Protein AF-A0AAV9WVU3-F1 (afdb_monomer)

Organism: NCBI:txid2528407

InterPro domains:
  IPR022812 Dynamin [PR00195] (38-56)
  IPR022812 Dynamin [PR00195] (62-71)
  IPR027417 P-loop containing nucleoside triphosphate hydrolase [G3DSA:3.40.50.300] (13-71)
  IPR027417 P-loop containing nucleoside triphosphate hydrolase [SSF52540] (18-71)
  IPR045063 Dynamin, N-terminal [PF00350] (42-71)

Radius of gyration: 16.14 Å; Cα contacts (8 Å, |Δi|>4)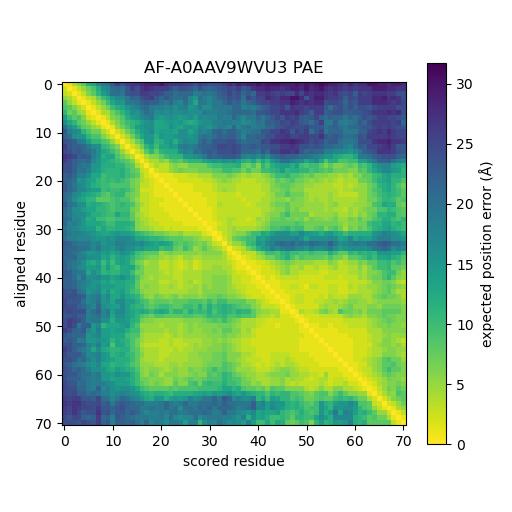: 29; chains: 1; bounding box: 33×30×48 Å

Structure (mmCIF, N/CA/C/O backbone):
data_AF-A0AAV9WVU3-F1
#
_entry.id   AF-A0AAV9WVU3-F1
#
loop_
_atom_site.group_PDB
_atom_site.id
_atom_site.type_symbol
_atom_site.label_atom_id
_atom_site.label_alt_id
_atom_site.label_comp_id
_atom_site.label_asym_id
_atom_site.label_entity_id
_atom_site.label_seq_id
_atom_site.pdbx_PDB_ins_code
_atom_site.Cartn_x
_atom_site.Cartn_y
_atom_site.Cartn_z
_atom_site.occupancy
_atom_site.B_iso_or_equiv
_atom_site.auth_seq_id
_atom_site.auth_comp_id
_atom_site.auth_asym_id
_atom_site.auth_atom_id
_atom_site.pdbx_PDB_model_num
ATOM 1 N N . MET A 1 1 ? -15.600 -5.536 33.754 1.00 40.81 1 MET A N 1
ATOM 2 C CA . MET A 1 1 ? -15.908 -5.241 32.339 1.00 40.81 1 MET A CA 1
ATOM 3 C C . MET A 1 1 ? -14.926 -4.171 31.897 1.00 40.81 1 MET A C 1
ATOM 5 O O . MET A 1 1 ? -14.899 -3.129 32.529 1.00 40.81 1 MET A O 1
ATOM 9 N N . ARG A 1 2 ? -14.023 -4.465 30.953 1.00 43.31 2 ARG A N 1
ATOM 10 C CA . ARG A 1 2 ? -13.054 -3.475 30.456 1.00 43.31 2 ARG A CA 1
ATOM 11 C C . ARG A 1 2 ? -13.733 -2.711 29.326 1.00 43.31 2 ARG A C 1
ATOM 13 O O . ARG A 1 2 ? -13.995 -3.311 28.287 1.00 43.31 2 ARG A O 1
ATOM 20 N N . GLU A 1 3 ? -14.070 -1.449 29.563 1.00 45.69 3 GLU A N 1
ATOM 21 C CA . GLU A 1 3 ? -14.492 -0.536 28.502 1.00 45.69 3 GLU A CA 1
ATOM 22 C C . GLU A 1 3 ? -13.386 -0.517 27.445 1.00 45.69 3 GLU A C 1
ATOM 24 O O . GLU A 1 3 ? -12.228 -0.213 27.738 1.00 45.69 3 GLU A O 1
ATOM 29 N N . LYS A 1 4 ? -13.715 -0.954 26.227 1.00 46.91 4 LYS A N 1
ATOM 30 C CA . LYS A 1 4 ? -12.815 -0.782 25.088 1.00 46.91 4 LYS A CA 1
ATOM 31 C C . LYS A 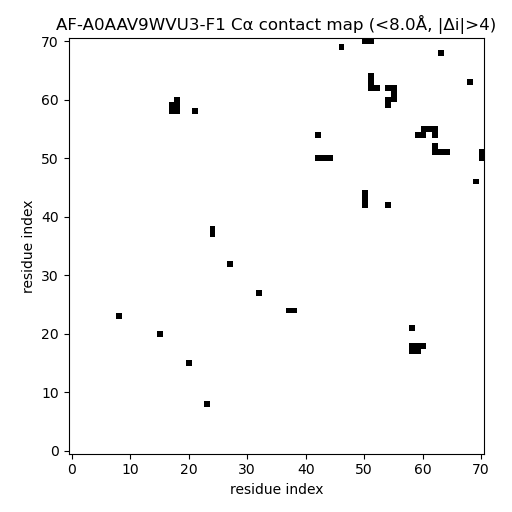1 4 ? -12.707 0.727 24.855 1.00 46.91 4 LYS A C 1
ATOM 33 O O . LYS A 1 4 ? -13.754 1.376 24.833 1.00 46.91 4 LYS A O 1
ATOM 38 N N . PRO A 1 5 ? -11.501 1.296 24.704 1.00 49.94 5 PRO A N 1
ATOM 39 C CA . PRO A 1 5 ? -11.376 2.719 24.439 1.00 49.94 5 PRO A CA 1
ATOM 40 C C . PRO A 1 5 ? -12.141 3.022 23.152 1.00 49.94 5 PRO A C 1
ATOM 42 O O . PRO A 1 5 ? -11.895 2.413 22.110 1.00 49.94 5 PRO A O 1
ATOM 45 N N . PHE A 1 6 ? -13.123 3.913 23.248 1.00 48.94 6 PHE A N 1
ATOM 46 C CA . PHE A 1 6 ? -13.806 4.438 22.080 1.00 48.94 6 PHE A CA 1
ATOM 47 C C . PHE A 1 6 ? -12.771 5.273 21.324 1.00 48.94 6 PHE A C 1
ATOM 49 O O . PHE A 1 6 ? -12.375 6.341 21.794 1.00 48.94 6 PHE A O 1
ATOM 56 N N . ILE A 1 7 ? -12.263 4.749 20.205 1.00 55.56 7 ILE A N 1
ATOM 57 C CA . ILE A 1 7 ? -11.387 5.510 19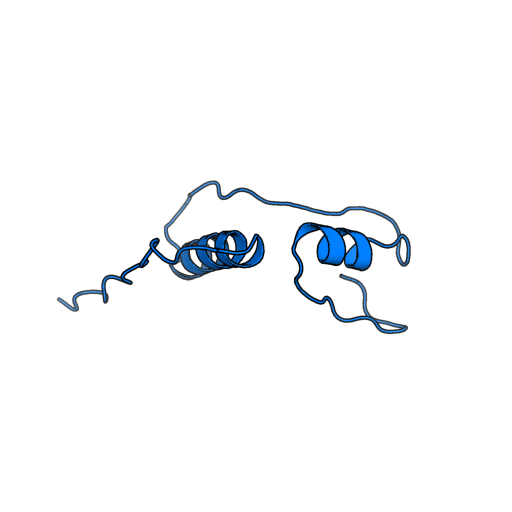.315 1.00 55.56 7 ILE A CA 1
ATOM 58 C C . ILE A 1 7 ? -12.225 6.677 18.799 1.00 55.56 7 ILE A C 1
ATOM 60 O O . ILE A 1 7 ? -13.194 6.495 18.060 1.00 55.56 7 ILE A O 1
ATOM 64 N N . LYS A 1 8 ? -11.884 7.882 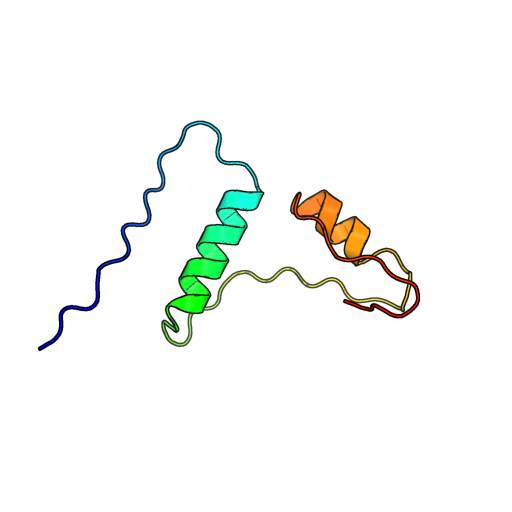19.244 1.00 47.41 8 LYS A N 1
ATOM 65 C CA . LYS A 1 8 ? -12.491 9.108 18.752 1.00 47.41 8 LYS A CA 1
ATOM 66 C C . LYS A 1 8 ? -11.910 9.365 17.360 1.00 47.41 8 LYS A C 1
ATOM 68 O O . LYS A 1 8 ? -10.760 9.770 17.236 1.00 47.41 8 LYS A O 1
ATOM 73 N N . VAL A 1 9 ? -12.674 9.048 16.317 1.00 57.25 9 VAL A N 1
ATOM 74 C CA . VAL A 1 9 ? -12.314 9.395 14.935 1.00 57.25 9 VAL A CA 1
ATOM 75 C C . VAL A 1 9 ? -12.715 10.855 14.727 1.00 57.25 9 VAL A C 1
ATOM 77 O O . VAL A 1 9 ? -13.858 11.153 14.380 1.00 57.25 9 VAL A O 1
ATOM 80 N N . ASP A 1 10 ? -11.807 11.782 15.028 1.00 49.50 10 ASP A N 1
ATOM 81 C CA . ASP A 1 10 ? -12.056 13.212 14.838 1.00 49.50 10 ASP A CA 1
ATOM 82 C C . ASP A 1 10 ? -11.990 13.555 13.336 1.00 49.50 10 ASP A C 1
ATOM 84 O O . ASP A 1 10 ? -10.927 13.788 12.769 1.00 49.50 10 ASP A O 1
ATOM 88 N N . MET A 1 11 ? -13.152 13.572 12.674 1.00 54.81 11 MET A N 1
ATOM 89 C CA . MET A 1 11 ? -13.322 13.934 11.257 1.00 54.81 11 MET A CA 1
ATOM 90 C C . MET A 1 11 ? -13.547 15.441 11.034 1.00 54.81 11 MET A C 1
ATOM 92 O O . MET A 1 11 ? -14.492 15.824 10.352 1.00 54.81 11 MET A O 1
ATOM 96 N N . TYR A 1 12 ? -12.719 16.326 11.596 1.00 45.97 12 TYR A N 1
ATOM 97 C CA . TYR A 1 12 ? -12.832 17.767 11.307 1.00 45.97 12 TYR A CA 1
ATOM 98 C C . TYR A 1 12 ? -11.469 18.470 11.321 1.00 45.97 12 TYR A C 1
ATOM 100 O O . TYR A 1 12 ? -11.119 19.169 12.268 1.00 45.97 12 TYR A O 1
ATOM 108 N N . GLY A 1 13 ? -10.710 18.303 10.237 1.00 44.16 13 GLY A N 1
ATOM 109 C CA . GLY A 1 13 ? -9.605 19.184 9.863 1.00 44.16 13 GLY A CA 1
ATOM 110 C C . GLY A 1 13 ? -9.891 19.785 8.490 1.00 44.16 13 GLY A C 1
ATOM 111 O O . GLY A 1 13 ? -10.017 19.057 7.506 1.00 44.16 13 GLY A O 1
ATOM 112 N N . GLU A 1 14 ? -10.042 21.108 8.400 1.00 52.91 14 GLU A N 1
ATOM 113 C CA . GLU A 1 14 ? -10.134 21.773 7.101 1.00 52.91 14 GLU A CA 1
ATOM 114 C C . GLU A 1 14 ? -8.844 21.509 6.308 1.00 52.91 14 GLU A C 1
ATOM 116 O O . GLU A 1 14 ? -7.768 21.944 6.713 1.00 52.91 14 GLU A O 1
ATOM 121 N N . LYS A 1 15 ? -8.985 20.814 5.168 1.00 57.75 15 LYS A N 1
ATOM 122 C CA . LYS A 1 15 ? -7.939 20.280 4.265 1.00 57.75 15 LYS A CA 1
ATOM 123 C C . LYS A 1 15 ? -7.444 18.856 4.552 1.00 57.75 15 LYS A C 1
ATOM 125 O O . LYS A 1 15 ? -6.241 18.612 4.548 1.00 57.75 15 LYS A O 1
ATOM 130 N N . GLY A 1 16 ? -8.360 17.898 4.663 1.00 54.97 16 GLY A N 1
ATOM 131 C CA . GLY A 1 16 ? -7.983 16.487 4.632 1.00 54.97 16 GLY A CA 1
ATOM 132 C C . GLY A 1 16 ? -7.557 16.016 3.239 1.00 54.97 16 GLY A C 1
ATOM 133 O O . GLY A 1 16 ? -8.352 16.015 2.296 1.00 54.97 16 GLY A O 1
ATOM 134 N N . GLY A 1 17 ? -6.283 15.654 3.077 1.00 66.00 17 GLY A N 1
ATOM 135 C CA . GLY A 1 17 ? -5.765 15.072 1.835 1.00 66.00 17 GLY A CA 1
ATOM 136 C C . GLY A 1 17 ? -6.373 13.692 1.548 1.00 66.00 17 GLY A C 1
ATOM 137 O O . GLY A 1 17 ? -6.867 13.021 2.447 1.00 66.00 17 GLY A O 1
ATOM 138 N N . ARG A 1 18 ? -6.302 13.220 0.292 1.00 67.81 18 ARG A N 1
ATOM 139 C CA . ARG A 1 18 ? -6.766 11.868 -0.108 1.00 67.81 18 ARG A CA 1
ATOM 140 C C . ARG A 1 18 ? -6.202 10.748 0.787 1.00 67.81 18 ARG A C 1
ATOM 142 O O . ARG A 1 18 ? -6.882 9.751 0.998 1.00 67.81 18 ARG A O 1
ATOM 149 N N . SER A 1 19 ? -5.005 10.937 1.339 1.00 70.06 19 SER A N 1
ATOM 150 C CA . SER A 1 19 ? -4.346 10.043 2.297 1.00 70.06 19 SER A CA 1
ATOM 151 C C . SER A 1 19 ? -5.113 9.857 3.613 1.00 70.06 19 SER A C 1
ATOM 153 O O . SER A 1 19 ? -5.112 8.759 4.158 1.00 70.06 19 SER A O 1
ATOM 155 N N . GLU A 1 20 ? -5.816 10.875 4.115 1.00 79.00 20 GLU A N 1
ATOM 156 C CA . GLU A 1 20 ? -6.564 10.772 5.378 1.00 79.00 20 GLU A CA 1
ATOM 157 C C . GLU A 1 20 ? -7.767 9.831 5.268 1.00 79.00 20 GLU A C 1
ATOM 159 O O . GLU A 1 20 ? -8.078 9.109 6.213 1.00 79.00 20 GLU A O 1
ATOM 164 N N . LEU A 1 21 ? -8.406 9.775 4.096 1.00 80.44 21 LEU A N 1
ATOM 165 C CA . LEU A 1 21 ? -9.504 8.840 3.840 1.00 80.44 21 LEU A C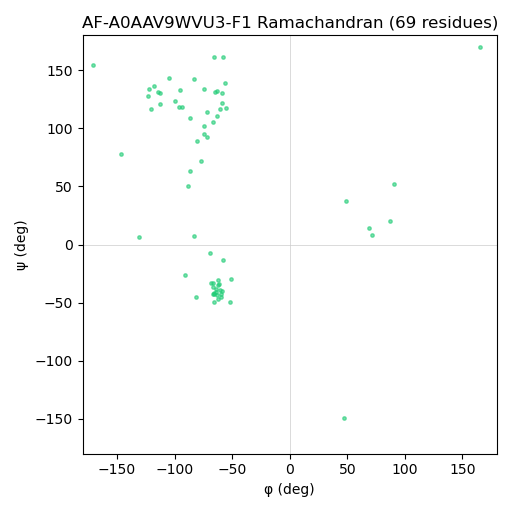A 1
ATOM 166 C C . LEU A 1 21 ? -9.024 7.384 3.866 1.00 80.44 21 LEU A C 1
ATOM 168 O O . LEU A 1 21 ? -9.699 6.530 4.441 1.00 80.44 21 LEU A O 1
ATOM 172 N N . PHE A 1 22 ? -7.855 7.103 3.282 1.00 81.88 22 PHE A N 1
ATOM 173 C CA . PHE A 1 22 ? -7.245 5.774 3.353 1.00 81.88 22 PHE A CA 1
ATOM 174 C C . PHE A 1 22 ? -6.883 5.409 4.798 1.00 81.88 22 PHE A C 1
ATOM 176 O O . PHE A 1 22 ? -7.214 4.311 5.237 1.00 81.88 22 PHE A O 1
ATOM 183 N N . ASN A 1 23 ? -6.351 6.359 5.575 1.00 81.56 23 ASN A N 1
ATOM 184 C CA . ASN A 1 23 ? -6.030 6.134 6.988 1.00 81.56 23 ASN A CA 1
ATOM 185 C C . ASN A 1 23 ? -7.261 5.759 7.825 1.00 81.56 23 ASN A C 1
ATOM 187 O O . ASN A 1 23 ? -7.172 4.900 8.697 1.00 81.56 23 ASN A O 1
ATOM 191 N N . VAL A 1 24 ? -8.420 6.375 7.572 1.00 83.88 24 VAL A N 1
ATOM 192 C CA . VAL A 1 24 ? -9.666 6.012 8.271 1.00 83.88 24 VAL A CA 1
ATOM 193 C C . VAL A 1 24 ? -10.096 4.591 7.915 1.00 83.88 24 VAL A C 1
ATOM 195 O O . VAL A 1 24 ? -10.495 3.830 8.795 1.00 83.88 24 VAL A O 1
ATOM 198 N N . ILE A 1 25 ? -9.999 4.212 6.638 1.00 83.62 25 ILE A N 1
ATOM 199 C CA . ILE A 1 25 ? -10.293 2.843 6.197 1.00 83.62 25 ILE A CA 1
ATOM 200 C C . ILE A 1 25 ? -9.364 1.851 6.909 1.00 83.62 25 ILE A C 1
ATOM 202 O O . ILE A 1 25 ? -9.840 0.817 7.379 1.00 83.62 25 ILE A O 1
ATOM 206 N N . ASP A 1 26 ? -8.077 2.173 7.039 1.00 83.19 26 ASP A N 1
ATOM 207 C CA . ASP A 1 26 ? -7.100 1.330 7.732 1.00 83.19 26 ASP A CA 1
ATOM 208 C C . ASP A 1 26 ? -7.387 1.226 9.237 1.00 83.19 26 ASP A C 1
ATOM 210 O O . ASP A 1 26 ? -7.415 0.119 9.776 1.00 83.19 26 ASP A O 1
ATOM 214 N N . GLN A 1 27 ? -7.743 2.330 9.900 1.00 84.88 27 GLN A N 1
ATOM 215 C CA . GLN A 1 27 ? -8.175 2.310 11.305 1.00 84.88 27 GLN A CA 1
ATOM 216 C C . GLN A 1 27 ? -9.404 1.415 11.513 1.00 84.88 27 GLN A C 1
ATOM 218 O O . GLN A 1 27 ? -9.473 0.665 12.486 1.00 84.88 27 GLN A O 1
ATOM 223 N N . ILE A 1 28 ? -10.374 1.440 10.592 1.00 84.88 28 ILE A N 1
ATOM 224 C CA . ILE A 1 28 ? -11.551 0.563 10.680 1.00 84.88 28 ILE A CA 1
ATOM 225 C C . ILE A 1 28 ? -11.151 -0.912 10.501 1.00 84.88 28 ILE A C 1
ATOM 2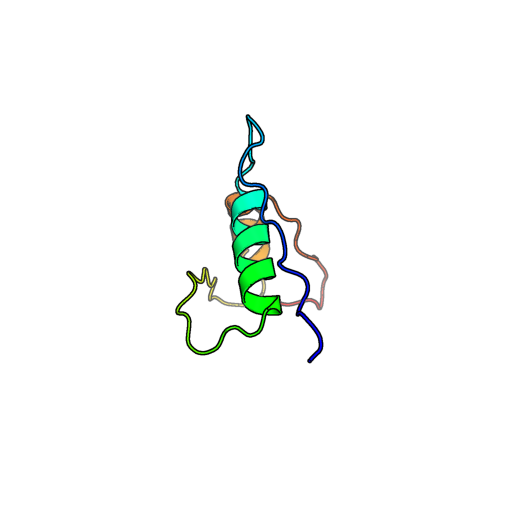27 O O . ILE A 1 28 ? -11.699 -1.772 11.197 1.00 84.88 28 ILE A O 1
ATOM 231 N N . ARG A 1 29 ? -10.178 -1.223 9.628 1.00 82.06 29 ARG A N 1
ATOM 232 C CA . ARG A 1 29 ? -9.642 -2.593 9.478 1.00 82.06 29 ARG A CA 1
ATOM 233 C C . ARG A 1 29 ? -8.966 -3.084 10.756 1.00 82.06 29 ARG A C 1
ATOM 235 O O . ARG A 1 29 ? -9.195 -4.224 11.159 1.00 82.06 29 ARG A O 1
ATOM 242 N N . GLU A 1 30 ? -8.166 -2.240 11.402 1.00 84.62 30 GLU A N 1
ATOM 243 C CA . GLU A 1 30 ? -7.445 -2.579 12.640 1.00 84.62 30 GLU A CA 1
ATOM 244 C C . GLU A 1 30 ? -8.381 -2.909 13.805 1.00 84.62 30 GLU A C 1
ATOM 246 O O . GLU A 1 30 ? -8.061 -3.744 14.652 1.00 84.62 30 GLU A O 1
ATOM 251 N N . LEU A 1 31 ? -9.569 -2.304 13.828 1.00 85.31 31 LEU A N 1
ATOM 252 C CA . LEU A 1 31 ? -10.581 -2.563 14.848 1.00 85.31 31 LEU A CA 1
ATOM 253 C C . LEU A 1 31 ? -11.210 -3.968 14.750 1.00 85.31 31 LEU A C 1
ATOM 255 O O . LEU A 1 31 ? -11.964 -4.343 15.653 1.00 85.31 31 LEU A O 1
ATOM 259 N N . GLN A 1 32 ? -10.911 -4.743 13.694 1.00 75.69 32 GLN A N 1
ATOM 260 C CA . GLN A 1 32 ? -11.420 -6.105 13.463 1.00 75.69 32 GLN A CA 1
ATOM 261 C C .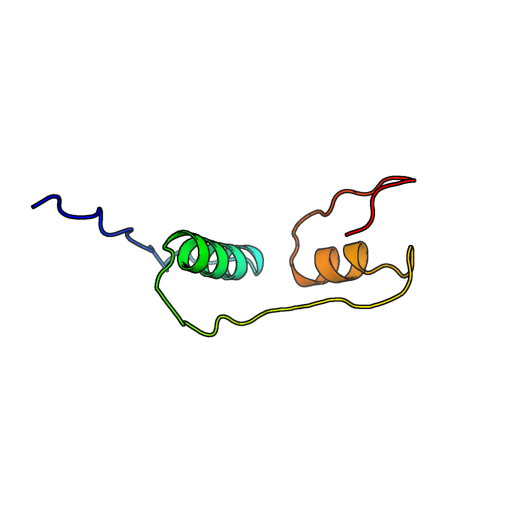 GLN A 1 32 ? -12.946 -6.203 13.636 1.00 75.69 32 GLN A C 1
ATOM 263 O O . GLN A 1 32 ? -13.475 -7.177 14.181 1.00 75.69 32 GLN A O 1
ATOM 268 N N . VAL A 1 33 ? -13.665 -5.160 13.208 1.00 75.25 33 VAL A N 1
ATOM 269 C CA . VAL A 1 33 ? -15.119 -5.046 13.368 1.00 75.25 33 VAL A CA 1
ATOM 270 C C . VAL A 1 33 ? -15.817 -5.930 12.333 1.00 75.25 33 VAL A C 1
ATOM 272 O O . VAL A 1 33 ? -16.395 -5.427 11.385 1.00 75.25 33 VAL A O 1
ATOM 275 N N . GLY A 1 34 ? -15.758 -7.252 12.508 1.00 68.06 34 GLY A N 1
ATOM 276 C CA . GLY A 1 34 ? -16.548 -8.227 11.748 1.00 68.06 34 GLY A CA 1
ATOM 277 C C . GLY A 1 34 ? -16.579 -8.027 10.223 1.00 68.06 34 GLY A C 1
ATOM 278 O O . GLY A 1 34 ? -15.622 -7.561 9.611 1.00 68.06 34 GLY A O 1
ATOM 279 N N . ASP A 1 35 ? -17.696 -8.424 9.614 1.00 72.75 35 ASP A N 1
ATOM 280 C CA . ASP A 1 35 ? -17.882 -8.507 8.161 1.00 72.75 35 ASP A CA 1
ATOM 281 C C . ASP A 1 35 ? -18.352 -7.163 7.567 1.00 72.75 35 ASP A C 1
ATOM 283 O O . ASP A 1 35 ? -19.473 -7.018 7.075 1.00 72.75 35 ASP A O 1
ATOM 287 N N . ILE A 1 36 ? -17.518 -6.125 7.683 1.00 79.94 36 ILE A N 1
ATOM 288 C CA . ILE A 1 36 ? -17.770 -4.828 7.040 1.00 79.94 36 ILE A CA 1
ATOM 289 C C . ILE A 1 36 ? -17.062 -4.808 5.686 1.00 79.94 36 ILE A C 1
ATOM 291 O O . ILE A 1 36 ? -15.836 -4.865 5.595 1.00 79.94 36 ILE A O 1
ATOM 295 N N . SER A 1 37 ? -17.842 -4.664 4.616 1.00 81.06 37 SER A N 1
ATOM 296 C CA . SER A 1 37 ? -17.312 -4.479 3.264 1.00 81.06 37 SER A CA 1
ATOM 297 C C . SER A 1 37 ? -16.712 -3.079 3.107 1.00 81.06 37 SER A C 1
ATOM 299 O O . SER A 1 37 ? -17.412 -2.121 2.781 1.00 81.06 37 SER A O 1
ATOM 301 N N . LEU A 1 38 ? -15.406 -2.952 3.351 1.00 84.25 38 LEU A N 1
ATOM 302 C CA . LEU A 1 38 ? -14.666 -1.710 3.126 1.00 84.25 38 LEU A CA 1
ATOM 303 C C . LEU A 1 38 ? -14.247 -1.572 1.658 1.00 84.25 38 LEU A C 1
ATOM 305 O O . LEU A 1 38 ? -13.819 -2.564 1.060 1.00 84.25 38 LEU A O 1
ATOM 309 N N . PRO A 1 39 ? -14.284 -0.357 1.085 1.00 82.06 39 PRO A N 1
ATOM 310 C CA . PRO A 1 39 ? -13.818 -0.129 -0.277 1.00 82.06 39 PRO A CA 1
ATOM 311 C C . PRO A 1 39 ? -12.340 -0.526 -0.426 1.00 82.06 39 PRO A C 1
ATOM 313 O O . PRO A 1 39 ? -11.489 -0.134 0.375 1.00 82.06 39 PRO A O 1
ATOM 316 N N . GLN A 1 40 ? -12.045 -1.320 -1.459 1.00 82.94 40 GLN A N 1
ATOM 317 C CA . GLN A 1 40 ? -10.701 -1.784 -1.814 1.00 82.94 40 GLN A CA 1
ATOM 318 C C . GLN A 1 40 ? -10.329 -1.257 -3.203 1.00 82.94 40 GLN A C 1
ATOM 320 O O . GLN A 1 40 ? -11.136 -1.341 -4.128 1.00 82.94 40 GLN A O 1
ATOM 325 N N . LEU A 1 41 ? -9.098 -0.775 -3.368 1.00 82.88 41 LEU A N 1
ATOM 326 C CA . LEU A 1 41 ? -8.501 -0.491 -4.673 1.00 82.88 41 LEU A CA 1
ATOM 327 C C . LEU A 1 41 ? -7.359 -1.481 -4.897 1.00 82.88 41 LEU A C 1
ATOM 329 O O . LEU A 1 41 ? -6.419 -1.522 -4.109 1.00 82.88 41 LEU A O 1
ATOM 333 N N . VAL A 1 42 ? -7.445 -2.273 -5.965 1.00 85.81 42 VAL A N 1
ATOM 334 C CA . VAL A 1 42 ? -6.451 -3.302 -6.295 1.00 85.81 42 VAL A CA 1
ATOM 335 C C . VAL A 1 42 ? -5.903 -3.033 -7.691 1.00 85.81 42 VAL A C 1
ATOM 337 O O . VAL A 1 42 ? -6.670 -2.884 -8.640 1.00 85.81 42 VAL A O 1
ATOM 340 N N . ALA A 1 43 ? -4.577 -2.981 -7.820 1.00 85.25 43 ALA A N 1
ATOM 341 C CA . ALA A 1 43 ? -3.890 -2.902 -9.105 1.00 85.25 43 ALA A CA 1
ATOM 342 C C . ALA A 1 43 ? -3.376 -4.295 -9.496 1.00 85.25 43 ALA A C 1
ATOM 344 O O . ALA A 1 43 ? -2.624 -4.909 -8.743 1.00 85.25 43 ALA A O 1
ATOM 345 N N . VAL A 1 44 ? -3.764 -4.791 -10.675 1.00 90.50 44 VAL A N 1
ATOM 346 C CA . VAL A 1 44 ? -3.370 -6.117 -11.181 1.00 90.50 44 VAL A CA 1
ATOM 347 C C . VAL A 1 44 ? -2.655 -5.958 -12.517 1.00 90.50 44 VAL A C 1
ATOM 349 O O . VAL A 1 44 ? -3.116 -5.229 -13.390 1.00 90.50 44 VAL A O 1
ATOM 352 N N . GLY A 1 45 ? -1.525 -6.645 -12.671 1.00 88.12 45 GLY A N 1
ATOM 353 C CA . GLY A 1 45 ? -0.733 -6.646 -13.897 1.00 88.12 45 GLY A CA 1
ATOM 354 C C . GLY A 1 45 ? 0.667 -7.215 -13.679 1.00 88.12 45 GLY A C 1
ATOM 355 O O . GLY A 1 45 ? 1.105 -7.397 -12.536 1.00 88.12 45 GLY A O 1
ATOM 356 N N . ASP A 1 46 ? 1.381 -7.450 -14.777 1.00 89.38 46 ASP A N 1
ATOM 357 C CA . ASP A 1 46 ? 2.708 -8.074 -14.779 1.00 89.38 46 ASP A CA 1
ATOM 358 C C . ASP A 1 46 ? 3.739 -7.307 -13.935 1.00 89.38 46 ASP A C 1
ATOM 360 O O . ASP A 1 46 ? 3.567 -6.132 -13.575 1.00 89.38 46 ASP A O 1
ATOM 364 N N . GLN A 1 47 ? 4.833 -7.972 -13.563 1.00 85.00 47 GLN A N 1
ATOM 365 C CA . GLN A 1 47 ? 5.932 -7.311 -12.862 1.00 85.00 47 GLN A CA 1
ATOM 366 C C . GLN A 1 47 ? 6.438 -6.119 -13.691 1.00 85.00 47 GLN A C 1
ATOM 368 O O . GLN A 1 47 ? 6.555 -6.197 -14.908 1.00 85.00 47 GLN A O 1
ATOM 373 N N . SER A 1 48 ? 6.740 -5.003 -13.022 1.00 81.62 48 SER A N 1
ATOM 374 C CA . SER A 1 48 ? 7.283 -3.795 -13.660 1.00 81.62 48 SER A CA 1
ATOM 375 C C . SER A 1 48 ? 6.338 -3.013 -14.597 1.00 81.62 48 SER A C 1
ATOM 377 O O . SER A 1 48 ? 6.803 -2.115 -15.293 1.00 81.62 48 SER A O 1
ATOM 379 N N . CYS A 1 49 ? 5.019 -3.256 -14.584 1.00 85.31 49 CYS A N 1
ATOM 380 C CA . CYS A 1 49 ? 4.051 -2.470 -15.377 1.00 85.31 49 CYS A CA 1
ATOM 381 C C . CYS A 1 49 ? 3.594 -1.140 -14.734 1.00 85.31 49 CYS A C 1
ATOM 383 O O . CYS A 1 49 ? 2.682 -0.491 -15.239 1.00 85.31 49 CYS A O 1
ATOM 385 N N . GLY A 1 50 ? 4.204 -0.724 -13.617 1.00 87.25 50 GLY A N 1
ATOM 386 C CA . GLY A 1 50 ? 3.902 0.562 -12.971 1.00 87.25 50 GLY A CA 1
ATOM 387 C C . GLY A 1 50 ? 2.742 0.548 -11.968 1.00 87.25 50 GLY A C 1
ATOM 388 O O . GLY A 1 50 ? 2.218 1.609 -11.646 1.00 87.25 50 GLY A O 1
ATOM 389 N N . LYS A 1 51 ? 2.353 -0.621 -11.436 1.00 92.06 51 LYS A N 1
ATOM 390 C CA . LYS A 1 51 ? 1.308 -0.744 -10.394 1.00 92.06 51 LYS A CA 1
ATOM 391 C C . LYS A 1 51 ? 1.562 0.173 -9.196 1.00 92.06 51 LYS A C 1
ATOM 393 O O . LYS A 1 51 ? 0.677 0.923 -8.801 1.00 92.06 51 LYS A O 1
ATOM 398 N N . SER A 1 52 ? 2.782 0.142 -8.661 1.00 87.19 52 SER A N 1
ATOM 399 C CA . SER A 1 52 ? 3.182 0.971 -7.523 1.00 87.19 52 SER A CA 1
ATOM 400 C C . SER A 1 52 ? 3.102 2.456 -7.883 1.00 87.19 52 SER A C 1
ATOM 402 O O . SER A 1 52 ? 2.424 3.195 -7.189 1.00 87.19 52 SER A O 1
ATOM 404 N N . SER A 1 53 ? 3.632 2.873 -9.037 1.00 88.81 53 SER A N 1
ATOM 405 C CA . SER A 1 53 ? 3.558 4.270 -9.501 1.00 88.81 53 SER A CA 1
ATOM 406 C C . SER A 1 53 ? 2.126 4.770 -9.736 1.00 88.81 53 SER A C 1
ATOM 408 O O . SER A 1 53 ? 1.817 5.936 -9.473 1.00 88.81 53 SER A O 1
ATOM 410 N N . LEU A 1 54 ? 1.226 3.898 -10.204 1.00 89.50 54 LEU A N 1
ATOM 411 C CA . LEU A 1 54 ? -0.200 4.203 -10.330 1.00 89.50 54 LEU A CA 1
ATOM 412 C C . LEU A 1 54 ? -0.838 4.415 -8.951 1.00 89.50 54 LEU A C 1
ATOM 414 O O . LEU A 1 54 ? -1.518 5.420 -8.736 1.00 89.50 54 LEU A O 1
ATOM 418 N N . LEU A 1 55 ? -0.601 3.495 -8.013 1.00 87.19 55 LEU A N 1
ATOM 419 C CA . LEU A 1 55 ? -1.121 3.602 -6.650 1.00 87.19 55 LEU A CA 1
ATOM 420 C C . LEU A 1 55 ? -0.539 4.818 -5.917 1.00 87.19 55 LEU A C 1
ATOM 422 O O . LEU A 1 55 ? -1.295 5.520 -5.252 1.00 87.19 55 LEU A O 1
ATOM 426 N N . GLU A 1 56 ? 0.739 5.145 -6.101 1.00 87.00 56 GLU A N 1
ATOM 427 C CA . GLU A 1 56 ? 1.374 6.364 -5.575 1.00 87.00 56 GLU A CA 1
ATOM 428 C C . GLU A 1 56 ? 0.684 7.628 -6.098 1.00 87.00 56 GLU A C 1
ATOM 430 O O . GLU A 1 56 ? 0.343 8.524 -5.328 1.00 87.00 56 GLU A O 1
ATOM 435 N N . SER A 1 57 ? 0.398 7.685 -7.400 1.00 86.31 57 SER A N 1
ATOM 436 C CA . SER A 1 57 ? -0.248 8.846 -8.032 1.00 86.31 57 SER A CA 1
ATOM 437 C C . SER A 1 57 ? -1.698 9.050 -7.565 1.00 86.31 57 SER A C 1
ATOM 439 O O . SER A 1 57 ? -2.195 10.180 -7.468 1.00 86.31 57 SER A O 1
ATOM 441 N N . ILE A 1 58 ? -2.398 7.951 -7.272 1.00 84.62 58 ILE A N 1
ATOM 442 C CA . ILE A 1 58 ? -3.795 7.970 -6.821 1.00 84.62 58 ILE A CA 1
ATOM 443 C C . ILE A 1 58 ? -3.889 8.260 -5.320 1.00 84.62 58 ILE A C 1
ATOM 445 O O . ILE A 1 58 ? -4.724 9.072 -4.908 1.00 84.62 58 ILE A O 1
ATOM 449 N N . THR A 1 59 ? -3.055 7.607 -4.513 1.00 81.69 59 THR A N 1
ATOM 450 C CA . THR A 1 59 ? -3.137 7.649 -3.045 1.00 81.69 59 THR A CA 1
ATOM 451 C C . THR A 1 59 ? -2.295 8.766 -2.430 1.00 81.69 59 THR A C 1
ATOM 453 O O . THR A 1 59 ? -2.629 9.251 -1.351 1.00 81.69 59 THR A O 1
ATOM 456 N N . GLY A 1 60 ? -1.232 9.208 -3.110 1.00 82.44 60 GLY A N 1
ATOM 457 C CA . GLY A 1 60 ? -0.219 10.108 -2.552 1.00 82.44 60 GLY A CA 1
ATOM 458 C C . GLY A 1 60 ? 0.688 9.443 -1.510 1.00 82.44 60 GLY A C 1
ATOM 459 O O . GLY A 1 60 ? 1.453 10.138 -0.847 1.00 82.44 60 GLY A O 1
ATOM 460 N N . ILE A 1 61 ? 0.590 8.121 -1.344 1.00 80.75 61 ILE A N 1
ATOM 461 C CA . ILE A 1 61 ? 1.408 7.316 -0.433 1.00 80.75 61 ILE A CA 1
ATOM 462 C C . ILE A 1 61 ? 2.574 6.754 -1.237 1.00 80.75 61 ILE A C 1
ATOM 464 O O . ILE A 1 61 ? 2.342 6.225 -2.317 1.00 80.75 61 ILE A O 1
ATOM 468 N N . SER A 1 62 ? 3.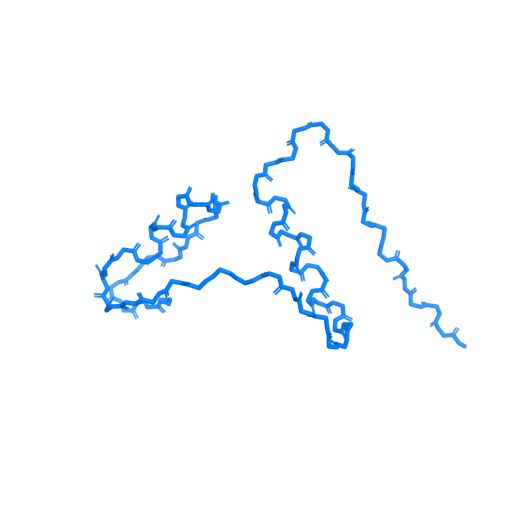804 6.849 -0.729 1.00 79.25 62 SER A N 1
ATOM 469 C CA . SER A 1 62 ? 4.979 6.259 -1.381 1.00 79.25 62 SER A CA 1
ATOM 470 C C . SER A 1 62 ? 5.010 4.743 -1.213 1.00 79.25 62 SER A C 1
ATOM 472 O O . SER A 1 62 ? 4.851 4.234 -0.101 1.00 79.25 62 SER A O 1
ATOM 474 N N . PHE A 1 63 ? 5.272 4.027 -2.302 1.00 79.44 63 PHE A N 1
ATOM 475 C CA . PHE A 1 63 ? 5.428 2.577 -2.304 1.00 79.44 63 PHE A CA 1
ATOM 476 C C . PHE A 1 63 ? 6.916 2.218 -2.449 1.00 79.44 63 PHE A C 1
ATOM 478 O O . PHE A 1 63 ? 7.656 2.894 -3.165 1.00 79.4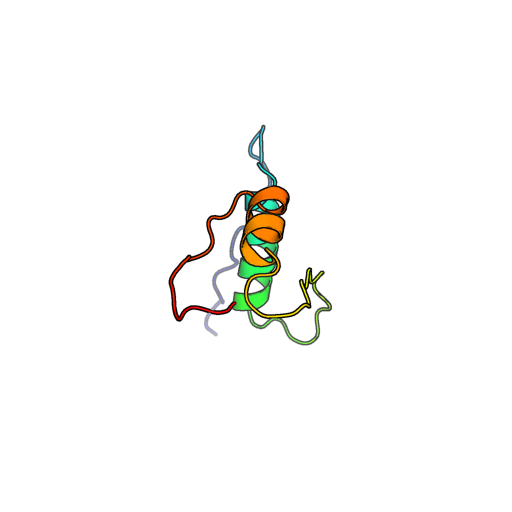4 63 PHE A O 1
ATOM 485 N N . PRO A 1 64 ? 7.402 1.158 -1.782 1.00 71.50 64 PRO A N 1
ATOM 486 C CA . PRO A 1 64 ? 8.793 0.744 -1.915 1.00 71.50 64 PRO A CA 1
ATOM 487 C C . PRO A 1 64 ? 9.107 0.305 -3.355 1.00 71.50 64 PRO A C 1
ATOM 489 O O . PRO A 1 64 ? 8.396 -0.513 -3.937 1.00 71.50 64 PRO A O 1
ATOM 492 N N . VAL A 1 65 ? 10.211 0.815 -3.910 1.00 65.81 65 VAL A N 1
ATOM 493 C CA . VAL A 1 65 ? 10.734 0.457 -5.238 1.00 65.81 65 VAL A CA 1
ATOM 494 C C . VAL A 1 65 ? 12.083 -0.258 -5.101 1.00 65.81 65 VAL A C 1
ATOM 496 O O . VAL A 1 65 ? 12.971 0.209 -4.390 1.00 65.81 65 VAL A O 1
ATOM 499 N N . GLY A 1 66 ? 12.266 -1.404 -5.765 1.00 64.69 66 GLY A N 1
ATOM 500 C CA . GLY A 1 66 ? 13.542 -2.128 -5.759 1.00 64.69 66 GLY A CA 1
ATOM 501 C C . GLY A 1 66 ? 13.594 -3.281 -6.762 1.00 64.69 66 GLY A C 1
ATOM 502 O O . GLY A 1 66 ? 12.564 -3.858 -7.096 1.00 64.69 66 GLY A O 1
ATOM 503 N N . ASN A 1 67 ? 14.803 -3.646 -7.213 1.00 57.81 67 ASN A N 1
ATOM 504 C CA . ASN A 1 67 ? 15.049 -4.630 -8.287 1.00 57.81 67 ASN A CA 1
ATOM 505 C C . ASN A 1 67 ? 14.476 -6.044 -8.038 1.00 57.81 67 ASN A C 1
ATOM 507 O O . ASN A 1 67 ? 14.431 -6.849 -8.963 1.00 57.81 67 ASN A O 1
ATOM 511 N N . GLN A 1 68 ? 14.058 -6.360 -6.808 1.00 59.09 68 GLN A N 1
ATOM 512 C CA . GLN A 1 68 ? 13.428 -7.633 -6.426 1.00 59.09 68 GLN A CA 1
ATOM 513 C C . GLN A 1 68 ? 12.133 -7.447 -5.611 1.00 59.09 68 GLN A C 1
ATOM 515 O O . GLN A 1 68 ? 11.579 -8.424 -5.115 1.00 59.09 68 GLN A O 1
ATOM 520 N N . LEU A 1 69 ? 11.641 -6.213 -5.451 1.00 57.94 69 LEU A N 1
ATOM 521 C CA . LEU A 1 69 ? 10.429 -5.924 -4.681 1.00 57.94 69 LEU A CA 1
ATOM 522 C C . LEU A 1 69 ? 9.231 -5.825 -5.631 1.00 57.94 69 LEU A C 1
ATOM 524 O O . LEU A 1 69 ? 9.192 -4.972 -6.515 1.00 57.94 69 LEU A O 1
ATOM 528 N N . CYS A 1 70 ? 8.259 -6.718 -5.444 1.00 55.28 70 CYS A N 1
ATOM 529 C CA . CYS A 1 70 ? 6.965 -6.695 -6.123 1.00 55.28 70 CYS A CA 1
ATOM 530 C C . CYS A 1 70 ? 5.895 -6.399 -5.068 1.00 55.28 70 CYS A C 1
ATOM 532 O O . CYS A 1 70 ? 5.892 -7.054 -4.026 1.00 55.28 70 CYS A O 1
ATOM 534 N N . THR A 1 71 ? 5.019 -5.430 -5.332 1.00 58.22 71 THR A N 1
ATOM 535 C CA . THR A 1 71 ? 3.772 -5.215 -4.578 1.00 58.22 71 THR A CA 1
ATOM 536 C C . THR A 1 71 ? 2.616 -5.869 -5.317 1.00 58.22 71 THR A C 1
ATOM 538 O O . THR A 1 71 ? 2.614 -5.789 -6.574 1.00 58.22 71 THR A O 1
#

Sequence (71 aa):
MREKPFIKVDMYGEKGGRSELFNVIDQIRELQVGDISLPQLVAVGDQSCGKSSLLESITGISFPVGNQLCT

Secondary structure (DSSP, 8-state):
--PPP--------TT--HHHHHHHHHHHHHTT-SS----------STTSSHHHHHHHHH-------TT---

Foldseek 3Di:
DDPDPPPPPPPDDDDDDLQVVVVVLVVVVVVVPPDDDGDDDDDDDDPPPCSQVVCCVNRVDHDDDDPPDDD

Mean predicted aligned error: 11.25 Å

Solvent-accessible surface area (backbone atoms only — not comparable to full-atom values): 5107 Å² total; per-residue (Å²): 134,82,80,71,81,78,79,80,79,81,88,80,61,97,82,73,53,72,49,54,59,53,49,52,54,51,54,54,58,74,64,64,66,74,96,64,91,68,95,79,90,84,82,85,78,64,90,90,73,46,57,58,61,51,49,23,73,72,42,73,49,89,64,90,83,53,103,85,58,81,133

pLDDT: mean 72.6, std 15.02, range [40.81, 92.06]